Protein AF-A0A358DGP2-F1 (afdb_monomer_lite)

Foldseek 3Di:
DPVVVVVVVVVVVVVVVVVVVPPPPPPDDPDDDPPCVVVVVVVVLVCQCVQQDDPVVRAGAQDPPHDQPDDDDPDDPPDDDDGRDGHHDPVVRVVSVD

Structure (mmCIF, N/CA/C/O backbone):
data_AF-A0A358DGP2-F1
#
_entry.id   AF-A0A358DGP2-F1
#
loop_
_atom_site.group_PDB
_atom_site.id
_atom_site.type_symbol
_atom_site.label_atom_id
_atom_site.label_alt_id
_atom_site.label_comp_id
_atom_site.label_asym_id
_atom_site.label_entity_id
_atom_site.label_seq_id
_atom_site.pdbx_PDB_ins_code
_atom_site.Cartn_x
_atom_site.Cartn_y
_atom_site.Cartn_z
_atom_site.occupancy
_atom_site.B_iso_or_equiv
_atom_site.auth_seq_id
_atom_site.auth_comp_id
_atom_site.auth_asym_id
_atom_site.auth_atom_id
_atom_site.pdbx_PDB_model_num
ATOM 1 N N . MET A 1 1 ? 49.642 -39.350 -5.162 1.00 51.91 1 MET A N 1
ATOM 2 C CA . MET A 1 1 ? 48.188 -39.032 -5.119 1.00 51.91 1 MET A CA 1
ATOM 3 C C . MET A 1 1 ? 47.836 -37.687 -4.442 1.00 51.91 1 MET A C 1
ATOM 5 O O . MET A 1 1 ? 46.680 -37.476 -4.101 1.00 51.91 1 MET A O 1
ATOM 9 N N . VAL A 1 2 ? 48.774 -36.735 -4.297 1.00 51.66 2 VAL A N 1
ATOM 10 C CA . VAL A 1 2 ? 48.558 -35.480 -3.531 1.00 51.66 2 VAL A CA 1
ATOM 11 C C . VAL A 1 2 ? 48.097 -34.295 -4.407 1.00 51.66 2 VAL A C 1
ATOM 13 O O . VAL A 1 2 ? 47.393 -33.412 -3.926 1.00 51.66 2 VAL A O 1
ATOM 16 N N . GLY A 1 3 ? 48.411 -34.291 -5.710 1.00 55.38 3 GLY A N 1
ATOM 17 C CA . GLY A 1 3 ? 48.096 -33.171 -6.616 1.00 55.38 3 GLY A CA 1
ATOM 18 C C . GLY A 1 3 ? 46.615 -33.029 -6.997 1.00 55.38 3 GLY A C 1
ATOM 19 O O . GLY A 1 3 ? 46.114 -31.915 -7.101 1.00 55.38 3 GLY A O 1
ATOM 20 N N . LYS A 1 4 ? 45.879 -34.145 -7.121 1.00 56.41 4 LYS A N 1
ATOM 21 C CA . LYS A 1 4 ? 44.452 -34.129 -7.503 1.00 56.41 4 LYS A CA 1
ATOM 22 C C . LYS A 1 4 ? 43.557 -33.508 -6.420 1.00 56.41 4 LYS A C 1
ATOM 24 O O . LYS A 1 4 ? 42.606 -32.810 -6.747 1.00 56.41 4 LYS A O 1
ATOM 29 N N . LYS A 1 5 ? 43.900 -33.696 -5.136 1.00 55.59 5 LYS A N 1
ATOM 30 C CA . LYS A 1 5 ? 43.179 -33.086 -4.002 1.00 55.59 5 LYS A CA 1
ATOM 31 C C . LYS A 1 5 ? 43.380 -31.568 -3.937 1.00 55.59 5 LYS A C 1
ATOM 33 O O . LYS A 1 5 ? 42.425 -30.856 -3.662 1.00 55.59 5 LYS A O 1
ATOM 38 N N . LYS A 1 6 ? 44.584 -31.065 -4.246 1.00 57.31 6 LYS A N 1
ATOM 39 C CA . LYS A 1 6 ? 44.867 -29.617 -4.259 1.00 57.31 6 LYS A CA 1
ATOM 40 C C . LYS A 1 6 ? 44.131 -28.887 -5.392 1.00 57.31 6 LYS A C 1
ATOM 42 O O . LYS A 1 6 ? 43.594 -27.814 -5.156 1.00 57.31 6 LYS A O 1
ATOM 47 N N . ILE A 1 7 ? 44.043 -29.500 -6.576 1.00 63.62 7 ILE A N 1
ATOM 48 C CA . ILE A 1 7 ? 43.280 -28.972 -7.723 1.00 63.62 7 ILE A CA 1
ATOM 49 C C . ILE A 1 7 ? 41.772 -28.937 -7.441 1.00 63.62 7 ILE A C 1
ATOM 51 O O . ILE A 1 7 ? 41.120 -27.942 -7.741 1.00 63.62 7 ILE A O 1
ATOM 55 N N . LEU A 1 8 ? 41.223 -29.981 -6.813 1.00 60.59 8 LEU A N 1
ATOM 56 C CA . LEU A 1 8 ? 39.793 -30.040 -6.501 1.00 60.59 8 LEU A CA 1
ATOM 57 C C . LEU A 1 8 ? 39.377 -28.992 -5.453 1.00 60.59 8 LEU A C 1
ATOM 59 O O . LEU A 1 8 ? 38.315 -28.391 -5.577 1.00 60.59 8 LEU A O 1
ATOM 63 N N . ILE A 1 9 ? 40.237 -28.729 -4.462 1.00 61.69 9 ILE A N 1
ATOM 64 C CA . ILE A 1 9 ? 40.011 -27.678 -3.456 1.00 61.69 9 ILE A CA 1
ATOM 65 C C . ILE A 1 9 ? 40.049 -26.287 -4.106 1.00 61.69 9 ILE A C 1
ATOM 67 O O . ILE A 1 9 ? 39.214 -25.444 -3.791 1.00 61.69 9 ILE A O 1
ATOM 71 N N . PHE A 1 10 ? 40.962 -26.054 -5.054 1.00 60.34 10 PHE A N 1
ATOM 72 C CA . PHE A 1 10 ? 41.069 -24.766 -5.748 1.00 60.34 10 PHE A CA 1
ATOM 73 C C . PHE A 1 10 ? 39.831 -24.454 -6.602 1.00 60.34 10 PHE A C 1
ATOM 75 O O . PHE A 1 10 ? 39.354 -23.322 -6.597 1.00 60.34 10 PHE A O 1
ATOM 82 N N . ILE A 1 11 ? 39.268 -25.462 -7.280 1.00 62.66 11 ILE A N 1
ATOM 83 C CA . ILE A 1 11 ? 38.046 -25.314 -8.088 1.00 62.66 11 ILE A CA 1
ATOM 84 C C . ILE A 1 11 ? 36.840 -24.963 -7.204 1.00 62.66 11 ILE A C 1
ATOM 86 O O . ILE A 1 11 ? 36.066 -24.085 -7.568 1.00 62.66 11 ILE A O 1
ATOM 90 N N . PHE A 1 12 ? 36.715 -25.587 -6.028 1.00 59.91 12 PHE A N 1
ATOM 91 C CA . PHE A 1 12 ? 35.608 -25.331 -5.095 1.00 59.91 12 PHE A CA 1
ATOM 92 C C . PHE A 1 12 ? 35.647 -23.923 -4.478 1.00 59.91 12 PHE A C 1
ATOM 94 O O . PHE A 1 12 ? 34.606 -23.313 -4.243 1.00 59.91 12 PHE A O 1
ATOM 101 N N . VAL A 1 13 ? 36.846 -23.384 -4.236 1.00 61.31 13 VAL A N 1
ATOM 102 C CA . VAL A 1 13 ? 37.020 -22.007 -3.744 1.00 61.31 13 VAL A CA 1
ATOM 103 C C . VAL A 1 13 ? 36.701 -20.987 -4.842 1.00 61.31 13 VAL A C 1
ATOM 105 O O . VAL A 1 13 ? 36.094 -19.952 -4.569 1.00 61.31 13 VAL A O 1
ATOM 108 N N . PHE A 1 14 ? 37.049 -21.289 -6.096 1.00 58.56 14 PHE A N 1
ATOM 109 C CA . PHE A 1 14 ? 36.809 -20.386 -7.224 1.00 58.56 14 PHE A CA 1
ATOM 110 C C . PHE A 1 14 ? 35.324 -20.305 -7.615 1.00 58.56 14 PHE A C 1
ATOM 112 O O . PHE A 1 14 ? 34.827 -19.219 -7.911 1.00 58.56 14 PHE A O 1
ATOM 119 N N . THR A 1 15 ? 34.579 -21.415 -7.550 1.00 60.31 15 THR A N 1
ATOM 120 C CA . THR A 1 15 ? 33.123 -21.407 -7.781 1.00 60.31 15 THR A CA 1
ATOM 121 C C . THR A 1 15 ? 32.346 -20.717 -6.658 1.00 60.31 15 THR A C 1
ATOM 123 O O . THR A 1 15 ? 31.344 -20.062 -6.940 1.00 60.31 15 THR A O 1
ATOM 126 N N . GLY A 1 16 ? 32.825 -20.778 -5.409 1.00 58.03 16 GLY A N 1
ATOM 127 C CA . GLY A 1 16 ? 32.238 -20.031 -4.289 1.00 58.03 16 GLY A CA 1
ATOM 128 C C . GLY A 1 16 ? 32.374 -18.508 -4.427 1.00 58.03 16 GLY A C 1
ATOM 129 O O . GLY A 1 16 ? 31.443 -17.776 -4.103 1.00 58.03 16 GLY A O 1
ATOM 130 N N . LEU A 1 17 ? 33.495 -18.023 -4.974 1.00 56.69 17 LEU A N 1
ATOM 131 C CA . LEU A 1 17 ? 33.733 -16.591 -5.211 1.00 56.69 17 LEU A CA 1
ATOM 132 C C . LEU A 1 17 ? 32.914 -16.026 -6.382 1.00 56.69 17 LEU A C 1
ATOM 134 O O . LEU A 1 17 ? 32.479 -14.877 -6.316 1.00 56.69 17 LEU A O 1
ATOM 138 N N . LEU A 1 18 ? 32.648 -16.826 -7.421 1.00 55.59 18 LEU A N 1
ATOM 139 C CA . LEU A 1 18 ? 31.791 -16.408 -8.538 1.00 55.59 18 LEU A CA 1
ATOM 140 C C . LEU A 1 18 ? 30.307 -16.287 -8.152 1.00 55.59 18 LEU A C 1
ATOM 142 O O . LEU A 1 18 ? 29.593 -15.489 -8.755 1.00 55.59 18 LEU A O 1
ATOM 146 N N . PHE A 1 19 ? 29.838 -17.018 -7.136 1.00 51.09 19 PHE A N 1
ATOM 147 C CA . PHE A 1 19 ? 28.432 -16.972 -6.716 1.00 51.09 19 PHE A CA 1
ATOM 148 C C . PHE A 1 19 ? 28.085 -15.742 -5.853 1.00 51.09 19 PHE A C 1
ATOM 150 O O . PHE A 1 19 ? 26.931 -15.320 -5.808 1.00 51.09 19 PHE A O 1
ATOM 157 N N . CYS A 1 20 ? 29.074 -15.103 -5.219 1.00 51.06 20 CYS A N 1
ATOM 158 C CA . CYS A 1 20 ? 28.845 -13.919 -4.381 1.00 51.06 20 CYS A CA 1
ATOM 159 C C . CYS A 1 20 ? 28.652 -12.616 -5.179 1.00 51.06 20 CYS A C 1
ATOM 161 O O . CYS A 1 20 ? 28.083 -11.662 -4.655 1.00 51.06 20 CYS A O 1
ATOM 163 N N . ALA A 1 21 ? 29.090 -12.556 -6.441 1.00 54.75 21 ALA A N 1
ATOM 164 C CA . ALA A 1 21 ? 29.024 -11.331 -7.244 1.00 54.75 21 ALA A CA 1
ATOM 165 C C . ALA A 1 21 ? 27.659 -11.096 -7.929 1.00 54.75 21 ALA A C 1
ATOM 167 O O . ALA A 1 21 ? 27.406 -9.996 -8.413 1.00 54.75 21 ALA A O 1
ATOM 168 N N . GLY A 1 22 ? 26.773 -12.099 -7.971 1.00 54.75 22 GLY A N 1
ATOM 169 C CA . GLY A 1 22 ? 25.495 -12.016 -8.695 1.00 54.75 22 GLY A CA 1
ATOM 170 C C . GLY A 1 22 ? 24.347 -11.327 -7.947 1.00 54.75 22 GLY A C 1
ATOM 171 O O . GLY A 1 22 ? 23.372 -10.941 -8.579 1.00 54.75 22 GLY A O 1
ATOM 172 N N . ASN A 1 23 ? 24.454 -11.152 -6.623 1.00 53.25 23 ASN A N 1
ATOM 173 C CA . ASN A 1 23 ? 23.349 -10.681 -5.771 1.00 53.25 23 ASN A CA 1
ATOM 174 C C . ASN A 1 23 ? 23.641 -9.364 -5.036 1.00 53.25 23 ASN A C 1
ATOM 176 O O . ASN A 1 23 ? 22.975 -9.040 -4.053 1.00 53.25 23 ASN A O 1
ATOM 180 N N . ALA A 1 24 ? 24.610 -8.572 -5.500 1.00 56.25 24 ALA A N 1
ATOM 181 C CA . ALA A 1 24 ? 24.695 -7.178 -5.082 1.00 56.25 24 ALA A CA 1
ATOM 182 C C . ALA A 1 24 ? 23.588 -6.398 -5.810 1.00 56.25 24 ALA A C 1
ATOM 184 O O . ALA A 1 24 ? 23.815 -5.807 -6.866 1.00 56.25 24 ALA A O 1
ATOM 185 N N . GLY A 1 25 ? 22.365 -6.459 -5.274 1.00 56.66 25 GLY A N 1
ATOM 186 C CA . GLY A 1 25 ? 21.262 -5.612 -5.713 1.00 56.66 25 GLY A CA 1
ATOM 187 C C . GLY A 1 25 ? 21.736 -4.162 -5.739 1.00 56.66 25 GLY A C 1
ATOM 188 O O . GLY A 1 25 ? 22.202 -3.642 -4.727 1.00 56.66 25 GLY A O 1
ATOM 189 N N . VAL A 1 26 ? 21.691 -3.541 -6.918 1.00 59.31 26 VAL A N 1
ATOM 190 C CA . VAL A 1 26 ? 22.155 -2.167 -7.121 1.00 59.31 26 VAL A CA 1
ATOM 191 C C . VAL A 1 26 ? 21.366 -1.252 -6.179 1.00 59.31 26 VAL A C 1
ATOM 193 O O . VAL A 1 26 ? 20.143 -1.163 -6.319 1.00 59.31 26 VAL A O 1
ATOM 196 N N . PRO A 1 27 ? 22.015 -0.565 -5.221 1.00 53.19 27 PRO A N 1
ATOM 197 C CA . PRO A 1 27 ? 21.309 0.339 -4.334 1.00 53.19 27 PRO A CA 1
ATOM 198 C C . PRO A 1 27 ? 20.833 1.551 -5.141 1.00 53.19 27 PRO A C 1
ATOM 200 O O . PRO A 1 27 ? 21.636 2.327 -5.650 1.00 53.19 27 PRO A O 1
ATOM 203 N N . GLY A 1 28 ? 19.510 1.693 -5.258 1.00 58.72 28 GLY A N 1
ATOM 204 C CA . GLY A 1 28 ? 18.830 2.947 -5.585 1.00 58.72 28 GLY A CA 1
ATOM 205 C C . GLY A 1 28 ? 19.286 3.631 -6.873 1.00 58.72 28 GLY A C 1
ATOM 206 O O . GLY A 1 28 ? 19.788 4.754 -6.833 1.00 58.72 28 GLY A O 1
ATOM 207 N N . LYS A 1 29 ? 19.064 3.003 -8.031 1.00 54.88 29 LYS A N 1
ATOM 208 C CA . LYS A 1 29 ? 19.198 3.706 -9.311 1.00 54.88 29 LYS A CA 1
ATOM 209 C C . LYS A 1 29 ? 18.054 4.724 -9.419 1.00 54.88 29 LYS A C 1
ATOM 211 O O . LYS A 1 29 ? 16.905 4.341 -9.621 1.00 54.88 29 LYS A O 1
ATOM 216 N N . LYS A 1 30 ? 18.347 6.015 -9.226 1.00 56.28 30 LYS A N 1
ATOM 217 C CA . LYS A 1 30 ? 17.381 7.091 -9.491 1.00 56.28 30 LYS A CA 1
ATOM 218 C C . LYS A 1 30 ? 17.069 7.073 -10.988 1.00 56.28 30 LYS A C 1
ATOM 220 O O . LYS A 1 30 ? 17.985 7.175 -11.797 1.00 56.28 30 LYS A O 1
ATOM 225 N N . VAL A 1 31 ? 15.803 6.882 -11.346 1.00 62.25 31 VAL A N 1
ATOM 226 C CA . VAL A 1 31 ? 15.364 6.904 -12.744 1.00 62.25 31 VAL A CA 1
ATOM 227 C C . VAL A 1 31 ? 15.343 8.365 -13.203 1.00 62.25 31 VAL A C 1
ATOM 229 O O . VAL A 1 31 ? 14.669 9.192 -12.591 1.00 62.25 31 VAL A O 1
ATOM 232 N N . GLU A 1 32 ? 16.135 8.708 -14.222 1.00 69.56 32 GLU A N 1
ATOM 233 C CA . GLU A 1 32 ? 16.189 10.071 -14.769 1.00 69.56 32 GLU A CA 1
ATOM 234 C C . GLU A 1 32 ? 14.872 10.429 -15.477 1.00 69.56 32 GLU A C 1
ATOM 236 O O . GLU A 1 32 ? 14.268 9.594 -16.143 1.00 69.56 32 GLU A O 1
ATOM 241 N N . GLY A 1 33 ? 14.404 11.667 -15.290 1.00 66.56 33 GLY A N 1
ATOM 242 C CA . GLY A 1 33 ? 12.976 12.012 -15.322 1.00 66.56 33 GLY A CA 1
ATOM 243 C C . GLY A 1 33 ? 12.273 12.185 -16.675 1.00 66.56 33 GLY A C 1
ATOM 244 O O . GLY A 1 33 ? 11.055 12.299 -16.667 1.00 66.56 33 GLY A O 1
ATOM 245 N N . ILE A 1 34 ? 12.972 12.234 -17.814 1.00 72.25 34 ILE A N 1
ATOM 246 C CA . ILE A 1 34 ? 12.348 12.48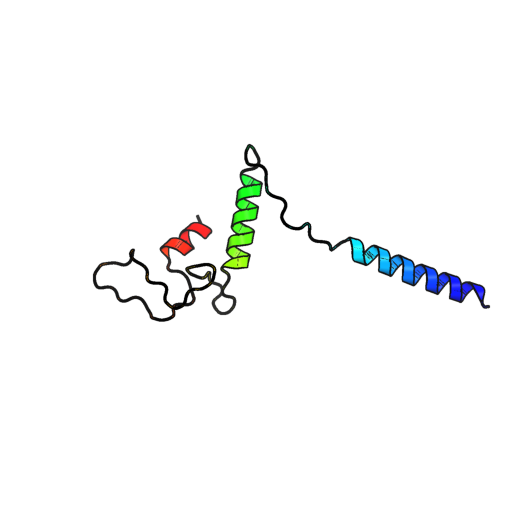9 -19.131 1.00 72.25 34 ILE A CA 1
ATOM 247 C C . ILE A 1 34 ? 12.524 11.263 -20.031 1.00 72.25 34 ILE A C 1
ATOM 249 O O . ILE A 1 34 ? 13.657 10.847 -20.274 1.00 72.25 34 ILE A O 1
ATOM 253 N N . GLY A 1 35 ? 11.419 10.694 -20.530 1.00 82.00 35 GLY A N 1
ATOM 254 C CA . GLY A 1 35 ? 11.412 9.530 -21.429 1.00 82.00 35 GLY A CA 1
ATOM 255 C C . GLY A 1 35 ? 11.492 8.166 -20.731 1.00 82.00 35 GLY A C 1
ATOM 256 O O . GLY A 1 35 ? 11.585 7.138 -21.401 1.00 82.00 35 GLY A O 1
ATOM 257 N N . ASN A 1 36 ? 11.469 8.145 -19.394 1.00 90.56 36 ASN A N 1
ATOM 258 C CA . ASN A 1 36 ? 11.560 6.933 -18.573 1.00 90.56 36 ASN A CA 1
ATOM 259 C C . ASN A 1 36 ? 10.313 6.719 -17.699 1.00 90.56 36 ASN A C 1
ATOM 261 O O . ASN A 1 36 ? 10.377 6.049 -16.668 1.00 90.56 36 ASN A O 1
ATOM 265 N N . GLU A 1 37 ? 9.165 7.265 -18.091 1.00 92.50 37 GLU A N 1
ATOM 266 C CA . GLU A 1 37 ? 7.937 7.318 -17.287 1.00 92.50 37 GLU A CA 1
ATOM 267 C C . GLU A 1 37 ? 7.505 5.924 -16.819 1.00 92.50 37 GLU A C 1
ATOM 269 O O . GLU A 1 37 ? 7.156 5.736 -15.657 1.00 92.50 37 GLU A O 1
ATOM 274 N N . LYS A 1 38 ? 7.627 4.915 -17.691 1.00 93.81 38 LYS A N 1
ATOM 275 C CA . LYS A 1 38 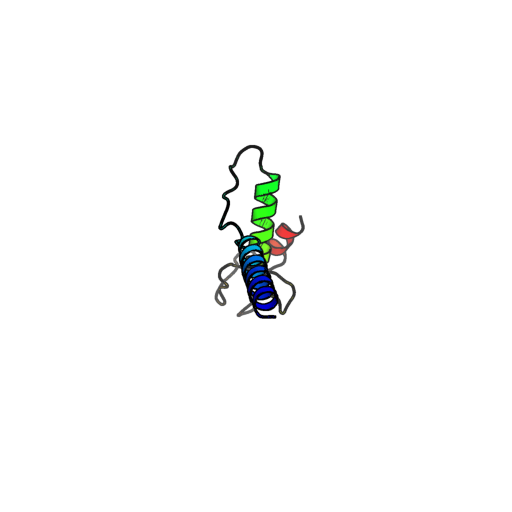? 7.349 3.515 -17.341 1.00 93.81 38 LYS A CA 1
ATOM 276 C C . LYS A 1 38 ? 8.254 3.005 -16.215 1.00 93.81 38 LYS A C 1
ATOM 278 O O . LYS A 1 38 ? 7.784 2.323 -15.314 1.00 93.81 38 LYS A O 1
ATOM 283 N N . GLN A 1 39 ? 9.551 3.299 -16.280 1.00 94.44 39 GLN A N 1
ATOM 284 C CA . GLN A 1 39 ? 10.522 2.851 -15.276 1.00 94.44 39 GLN A CA 1
ATOM 285 C C . GLN A 1 39 ? 10.297 3.576 -13.945 1.00 94.44 39 GLN A C 1
ATOM 287 O O . GLN A 1 39 ? 10.449 2.978 -12.884 1.00 94.44 39 GLN A O 1
ATOM 292 N N . ILE A 1 40 ? 9.897 4.850 -14.001 1.00 93.62 40 ILE A N 1
ATOM 293 C CA . ILE A 1 40 ? 9.503 5.626 -12.822 1.00 93.62 40 ILE A CA 1
ATOM 294 C C . ILE A 1 40 ? 8.247 5.014 -12.194 1.00 93.62 40 ILE A C 1
ATOM 296 O O . ILE A 1 40 ? 8.232 4.782 -10.988 1.00 93.62 40 ILE A O 1
ATOM 300 N N . ALA A 1 41 ? 7.223 4.710 -12.994 1.00 94.75 41 ALA A N 1
ATOM 301 C CA . ALA A 1 41 ? 5.991 4.090 -12.517 1.00 94.75 41 ALA A CA 1
ATOM 302 C C . ALA A 1 41 ? 6.251 2.716 -11.879 1.00 94.75 41 ALA A C 1
ATOM 304 O O . ALA A 1 41 ? 5.775 2.461 -10.777 1.00 94.75 41 ALA A O 1
ATOM 305 N N . ASP A 1 42 ? 7.067 1.870 -12.514 1.00 95.88 42 ASP A N 1
ATOM 306 C CA . ASP A 1 42 ? 7.467 0.561 -11.983 1.00 95.88 42 ASP A CA 1
ATOM 307 C C . ASP A 1 42 ? 8.239 0.684 -10.659 1.00 95.88 42 ASP A C 1
ATOM 309 O O . ASP A 1 42 ? 7.958 -0.023 -9.687 1.00 95.88 42 ASP A O 1
ATOM 313 N N . PHE A 1 43 ? 9.158 1.652 -10.577 1.00 95.25 43 PHE A N 1
ATOM 314 C CA . PHE A 1 43 ? 9.887 1.958 -9.349 1.00 95.25 43 PHE A CA 1
ATOM 315 C C . PHE A 1 43 ? 8.956 2.447 -8.231 1.00 95.25 43 PHE A C 1
ATOM 317 O O . PHE A 1 43 ? 9.111 2.027 -7.082 1.00 95.25 43 PHE A O 1
ATOM 324 N N . ILE A 1 44 ? 7.999 3.329 -8.540 1.00 95.94 44 ILE A N 1
ATOM 325 C CA . ILE A 1 44 ? 7.015 3.825 -7.569 1.00 95.94 44 ILE A CA 1
ATOM 326 C C . ILE A 1 44 ? 6.142 2.670 -7.091 1.00 95.94 44 ILE A C 1
ATOM 328 O O . ILE A 1 44 ? 6.073 2.448 -5.886 1.00 95.94 44 ILE A O 1
ATOM 332 N N . LEU A 1 45 ? 5.541 1.906 -8.005 1.00 97.31 45 LEU A N 1
ATOM 333 C CA . LEU A 1 45 ? 4.668 0.782 -7.674 1.00 97.31 45 LEU A CA 1
ATOM 334 C C . LEU A 1 45 ? 5.395 -0.240 -6.796 1.00 97.31 45 LEU A C 1
ATOM 336 O O . LEU A 1 45 ? 4.911 -0.584 -5.721 1.00 97.31 45 LEU A O 1
ATOM 340 N N . THR A 1 46 ? 6.600 -0.653 -7.196 1.00 97.31 46 THR A N 1
ATOM 341 C CA . THR A 1 46 ? 7.417 -1.602 -6.424 1.00 97.31 46 TH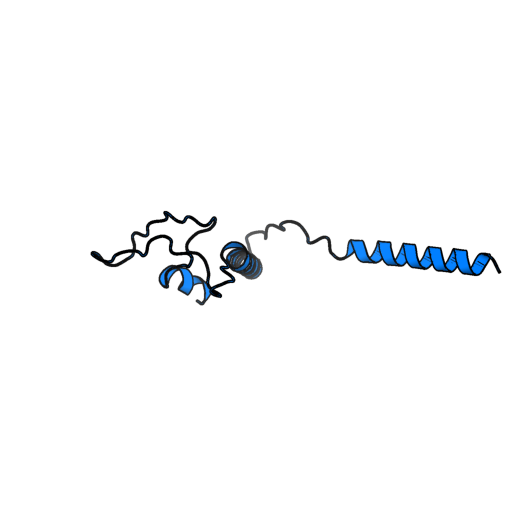R A CA 1
ATOM 342 C C . THR A 1 46 ? 7.696 -1.088 -5.013 1.00 97.31 46 THR A C 1
ATOM 344 O O . THR A 1 46 ? 7.624 -1.848 -4.048 1.00 97.31 46 THR A O 1
ATOM 347 N N . ASN A 1 47 ? 8.006 0.202 -4.859 1.00 97.25 47 ASN A N 1
ATOM 348 C CA . ASN A 1 47 ? 8.256 0.773 -3.538 1.00 97.25 47 ASN A CA 1
ATOM 349 C C . ASN A 1 47 ? 6.983 0.963 -2.716 1.00 97.25 47 ASN A C 1
ATOM 351 O O . ASN A 1 47 ? 7.044 0.751 -1.510 1.00 97.25 47 ASN A O 1
ATOM 355 N N . VAL A 1 48 ? 5.860 1.336 -3.330 1.00 97.38 48 VAL A N 1
ATOM 356 C CA . VAL A 1 48 ? 4.568 1.440 -2.641 1.00 97.38 48 VAL A CA 1
ATOM 357 C C . VAL A 1 48 ? 4.184 0.077 -2.084 1.00 97.38 48 VAL A C 1
ATOM 359 O O . VAL A 1 48 ? 3.990 -0.027 -0.879 1.00 97.38 48 VAL A O 1
ATOM 362 N N . ILE A 1 49 ? 4.194 -0.975 -2.909 1.00 97.50 49 ILE A N 1
ATOM 363 C CA . ILE A 1 49 ? 3.916 -2.336 -2.438 1.00 97.50 49 ILE A CA 1
ATOM 364 C C . ILE A 1 49 ? 4.894 -2.718 -1.324 1.00 97.50 49 ILE A C 1
ATOM 366 O O . ILE A 1 49 ? 4.473 -3.060 -0.231 1.00 97.50 49 ILE A O 1
ATOM 370 N N . ARG A 1 50 ? 6.206 -2.570 -1.532 1.00 97.62 50 ARG A N 1
ATOM 371 C CA . ARG A 1 50 ? 7.213 -2.980 -0.538 1.00 97.62 50 ARG A CA 1
ATOM 372 C C . ARG A 1 50 ? 7.119 -2.240 0.803 1.00 97.62 50 ARG A C 1
ATOM 374 O O . ARG A 1 50 ? 7.469 -2.814 1.828 1.00 97.62 50 ARG A O 1
ATOM 381 N N . LEU A 1 51 ? 6.788 -0.951 0.793 1.00 98.00 51 LEU A N 1
ATOM 382 C CA . LEU A 1 51 ? 6.796 -0.115 1.998 1.00 98.00 51 LEU A CA 1
ATOM 383 C C . LEU A 1 51 ? 5.455 -0.149 2.734 1.00 98.00 51 LEU A C 1
ATOM 385 O O . LEU A 1 51 ? 5.454 -0.077 3.957 1.00 98.00 51 LEU A O 1
ATOM 389 N N . TYR A 1 52 ? 4.341 -0.244 2.008 1.00 97.81 52 TYR A N 1
ATOM 390 C CA . TYR A 1 52 ? 2.999 -0.151 2.581 1.00 97.81 52 TYR A CA 1
ATOM 391 C C . TYR A 1 52 ? 2.337 -1.514 2.815 1.00 97.81 52 TYR A C 1
ATOM 393 O O . TYR A 1 52 ? 1.263 -1.538 3.403 1.00 97.81 52 TYR A O 1
ATOM 401 N N . ASP A 1 53 ? 2.922 -2.631 2.371 1.00 97.31 53 ASP A N 1
ATOM 402 C CA . ASP A 1 53 ? 2.343 -3.966 2.573 1.00 97.31 53 ASP A CA 1
ATOM 403 C C . ASP A 1 53 ? 2.062 -4.271 4.052 1.00 97.31 53 ASP A C 1
ATOM 405 O O . ASP A 1 53 ? 2.899 -4.036 4.930 1.00 97.31 53 ASP A O 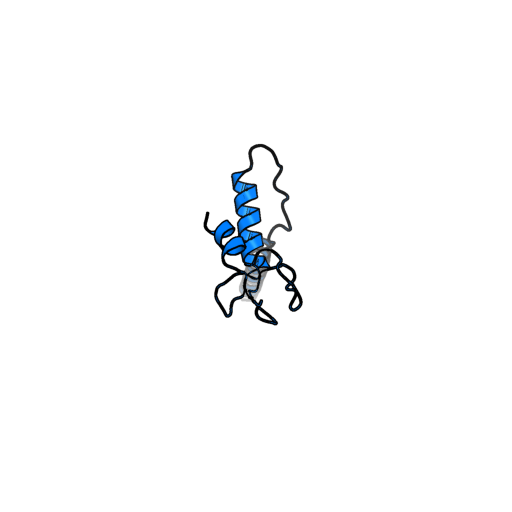1
ATOM 409 N N . VAL A 1 54 ? 0.872 -4.814 4.306 1.00 96.81 54 VAL A N 1
ATOM 410 C CA . VAL A 1 54 ? 0.434 -5.359 5.592 1.00 96.81 54 VAL A CA 1
ATOM 411 C C . VAL A 1 54 ? 0.131 -6.850 5.371 1.00 96.81 54 VAL A C 1
ATOM 413 O O . VAL A 1 54 ? -1.013 -7.203 5.043 1.00 96.81 54 VAL A O 1
ATOM 416 N N . PRO A 1 55 ? 1.148 -7.728 5.501 1.00 94.50 55 PRO A N 1
ATOM 417 C CA . PRO A 1 55 ? 1.092 -9.135 5.087 1.00 94.50 55 PRO A CA 1
ATOM 418 C C . PRO A 1 55 ? -0.090 -9.930 5.653 1.00 94.50 55 PRO A C 1
ATOM 420 O O . PRO A 1 55 ? -0.634 -10.820 5.004 1.00 94.50 55 PRO A O 1
ATOM 423 N N . GLU A 1 56 ? -0.500 -9.592 6.868 1.00 95.38 56 GLU A N 1
ATOM 424 C CA . GLU A 1 56 ? -1.545 -10.235 7.657 1.00 95.38 56 GLU A CA 1
ATOM 425 C C . GLU A 1 56 ? -2.924 -10.077 7.014 1.00 95.38 56 GLU A C 1
ATOM 427 O O . GLU A 1 56 ? -3.783 -10.946 7.171 1.00 95.38 56 GLU A O 1
ATOM 432 N N . HIS A 1 57 ? -3.121 -8.985 6.272 1.00 94.62 57 HIS A N 1
ATOM 433 C CA . HIS A 1 57 ? -4.388 -8.661 5.619 1.00 94.62 57 HIS A CA 1
ATOM 434 C C . HIS A 1 57 ? -4.304 -8.755 4.093 1.00 94.62 57 HIS A C 1
ATOM 436 O O . HIS A 1 57 ? -5.343 -8.728 3.437 1.00 94.62 57 HIS A O 1
ATOM 442 N N . GLY A 1 58 ? -3.098 -8.843 3.518 1.00 95.25 58 GLY A N 1
ATOM 443 C CA . GLY A 1 58 ? -2.892 -8.736 2.069 1.00 95.25 58 GLY A CA 1
ATOM 444 C C . GLY A 1 58 ? -3.345 -7.380 1.512 1.00 95.25 58 GLY A C 1
ATOM 445 O O . GLY A 1 58 ? -3.835 -7.294 0.385 1.00 95.25 58 GLY A O 1
ATOM 446 N N . LEU A 1 59 ? -3.250 -6.332 2.333 1.00 96.69 59 LEU A N 1
ATOM 447 C CA . LEU A 1 59 ? -3.683 -4.966 2.039 1.00 96.69 59 LEU A CA 1
ATOM 448 C C . LEU A 1 59 ? -2.540 -3.988 2.315 1.00 96.69 59 LEU A C 1
ATOM 450 O O . LEU A 1 59 ? -1.526 -4.353 2.896 1.00 96.69 59 LEU A O 1
ATOM 454 N N . LEU A 1 60 ? -2.718 -2.731 1.912 1.00 97.69 60 LEU A N 1
ATOM 455 C CA . LEU A 1 60 ? -1.727 -1.675 2.122 1.00 97.69 60 LEU A CA 1
ATOM 456 C C . LEU A 1 60 ? -2.114 -0.794 3.309 1.00 97.69 60 LEU A C 1
ATOM 458 O O . LEU A 1 60 ? -3.304 -0.539 3.504 1.00 97.69 60 LEU A O 1
ATOM 462 N N . SER A 1 61 ? -1.139 -0.297 4.066 1.00 97.06 61 SER A N 1
ATOM 463 C CA . SER A 1 61 ? -1.328 0.667 5.151 1.00 97.06 61 SER A CA 1
ATOM 464 C C . SER A 1 61 ? -1.765 2.041 4.628 1.00 97.06 61 SER A C 1
ATOM 466 O O . SER A 1 61 ? -1.550 2.385 3.469 1.00 97.06 61 SER A O 1
ATOM 468 N N . GLU A 1 62 ? -2.392 2.853 5.485 1.00 96.31 62 GLU A N 1
ATOM 469 C CA . GLU A 1 62 ? -2.809 4.221 5.125 1.00 96.31 62 GLU A CA 1
ATOM 470 C C . GLU A 1 62 ? -1.608 5.164 4.933 1.00 96.31 62 GLU A C 1
ATOM 472 O O . GLU A 1 62 ? -1.626 6.045 4.077 1.00 96.31 62 GLU A O 1
ATOM 477 N N . THR A 1 63 ? -0.546 4.983 5.722 1.00 95.69 63 THR A N 1
ATOM 478 C CA . THR A 1 63 ? 0.653 5.828 5.689 1.00 95.69 63 THR A CA 1
ATOM 479 C C . THR A 1 63 ? 1.925 4.998 5.812 1.00 95.69 63 THR A C 1
ATOM 481 O O . THR A 1 63 ? 1.943 3.950 6.465 1.00 95.69 63 THR A O 1
ATOM 484 N N . TYR A 1 64 ? 3.020 5.526 5.263 1.00 96.38 64 TYR A N 1
ATOM 485 C CA . TYR A 1 64 ? 4.368 5.053 5.553 1.00 96.38 64 TYR A CA 1
ATOM 486 C C . TYR A 1 64 ? 5.244 6.186 6.120 1.00 96.38 64 TYR A C 1
ATOM 488 O O . TYR A 1 64 ? 5.359 7.234 5.480 1.00 96.38 64 TYR A O 1
ATOM 496 N N . PRO A 1 65 ? 5.926 5.985 7.265 1.00 95.94 65 PRO A N 1
ATOM 497 C CA . PRO A 1 65 ? 5.773 4.854 8.182 1.00 95.94 65 PRO A CA 1
ATOM 498 C C . PRO A 1 65 ? 4.353 4.749 8.763 1.00 95.94 65 PRO A C 1
ATOM 500 O O . PRO A 1 65 ? 3.567 5.699 8.700 1.00 95.94 65 PRO A O 1
ATOM 503 N N . ILE A 1 66 ? 4.024 3.586 9.326 1.00 93.31 66 ILE A N 1
ATOM 504 C CA . ILE A 1 66 ? 2.718 3.349 9.950 1.00 93.31 66 ILE A CA 1
ATOM 505 C C . ILE A 1 66 ? 2.541 4.307 11.133 1.00 93.31 66 ILE A C 1
ATOM 507 O O . ILE A 1 66 ? 3.399 4.381 12.015 1.00 93.31 66 ILE A O 1
ATOM 511 N N . ASN A 1 67 ? 1.413 5.017 11.160 1.00 92.19 67 ASN A N 1
ATOM 512 C CA . ASN A 1 67 ? 1.027 5.896 12.259 1.00 92.19 67 ASN A CA 1
ATOM 513 C C . ASN A 1 67 ? -0.310 5.426 12.873 1.00 92.19 67 ASN A C 1
ATOM 515 O O . ASN A 1 67 ? -1.367 5.697 12.301 1.00 92.19 67 ASN A O 1
ATOM 519 N N . PRO A 1 68 ? -0.293 4.761 14.045 1.00 86.69 68 PRO A N 1
ATOM 520 C CA . PRO A 1 68 ? -1.502 4.254 14.705 1.00 86.69 68 PRO A CA 1
ATOM 521 C C . PRO A 1 68 ? -2.505 5.339 15.120 1.00 86.69 68 PRO A C 1
ATOM 523 O O . PRO A 1 68 ? -3.694 5.050 15.268 1.00 86.69 68 PRO A O 1
ATOM 526 N N . ASP A 1 69 ? -2.023 6.571 15.302 1.00 91.00 69 ASP A N 1
ATOM 527 C CA . ASP A 1 69 ? -2.808 7.735 15.722 1.00 91.00 69 ASP A CA 1
ATOM 528 C C . ASP A 1 69 ? -3.200 8.629 14.532 1.00 91.00 69 ASP A C 1
ATOM 530 O O . ASP A 1 69 ? -3.696 9.746 14.717 1.00 91.00 69 ASP A O 1
ATOM 534 N N . HIS A 1 70 ? -2.972 8.160 13.299 1.00 91.75 70 HIS A N 1
ATOM 535 C CA . HIS A 1 70 ? -3.350 8.885 12.093 1.00 91.75 70 HIS A CA 1
ATOM 536 C C . HIS A 1 70 ? -4.863 9.123 12.056 1.00 91.75 70 HIS A C 1
ATOM 538 O O . HIS A 1 70 ? -5.649 8.194 12.238 1.00 91.75 70 HIS A O 1
ATOM 544 N N . LYS A 1 71 ? -5.273 10.369 11.797 1.00 92.25 71 LYS A N 1
ATOM 545 C CA . LYS A 1 71 ? -6.677 10.759 11.635 1.00 92.25 71 LYS A CA 1
ATOM 546 C C . LYS A 1 71 ? -6.927 11.236 10.214 1.00 92.25 71 LYS A C 1
ATOM 548 O O . LYS A 1 71 ? -6.238 12.141 9.747 1.00 92.25 71 LYS A O 1
ATOM 553 N N . VAL A 1 72 ? -7.940 10.667 9.574 1.00 92.75 72 VAL A N 1
ATOM 554 C CA . VAL A 1 72 ? -8.355 11.047 8.223 1.00 92.75 72 VAL A CA 1
ATOM 555 C C . VAL A 1 72 ? -9.413 12.149 8.268 1.00 92.75 72 VAL A C 1
ATOM 557 O O . VAL A 1 72 ? -10.210 12.230 9.203 1.00 92.75 72 VAL A O 1
ATOM 560 N N . ASN A 1 73 ? -9.425 13.010 7.253 1.00 93.50 73 ASN A N 1
ATOM 561 C CA . ASN A 1 73 ? -10.327 14.164 7.150 1.00 93.50 73 ASN A CA 1
ATOM 562 C C . ASN A 1 73 ? -11.286 14.090 5.947 1.00 93.50 73 ASN A C 1
ATOM 564 O O . ASN A 1 73 ? -11.948 15.073 5.634 1.00 93.50 73 ASN A O 1
ATOM 568 N N . TYR A 1 74 ? -11.341 12.945 5.267 1.00 94.19 74 TYR A N 1
ATOM 569 C CA . TYR A 1 74 ? -12.099 12.745 4.028 1.00 94.19 74 TYR A CA 1
ATOM 570 C C . TYR A 1 74 ? -13.289 11.787 4.185 1.00 94.19 74 TYR A C 1
ATOM 572 O O . TYR A 1 74 ? -13.946 11.445 3.204 1.00 94.19 74 TYR A O 1
ATOM 580 N N . LEU A 1 75 ? -13.566 11.318 5.405 1.00 94.25 75 LEU A N 1
ATOM 581 C CA . LEU A 1 75 ? -14.776 10.548 5.678 1.00 94.25 75 LEU A CA 1
ATOM 582 C C . LEU A 1 75 ? -15.981 11.490 5.792 1.00 94.25 75 LEU A C 1
ATOM 584 O O . LEU A 1 75 ? -15.835 12.665 6.125 1.00 94.25 75 LEU A O 1
ATOM 588 N N . ALA A 1 76 ? -17.180 10.967 5.531 1.00 94.19 76 ALA A N 1
ATOM 589 C CA . ALA A 1 76 ? -18.413 11.739 5.646 1.00 94.19 76 ALA A CA 1
ATOM 590 C C . ALA A 1 76 ? -18.583 12.324 7.060 1.00 94.19 76 ALA A C 1
ATOM 592 O O . ALA A 1 76 ? -18.204 11.699 8.055 1.00 94.19 76 ALA A O 1
ATOM 593 N N . GLU A 1 77 ? -19.182 13.509 7.156 1.00 90.81 77 GLU A N 1
ATOM 594 C CA . GLU A 1 77 ? -19.444 14.155 8.441 1.00 90.81 77 GLU A CA 1
ATOM 595 C C . GLU A 1 77 ? -20.280 13.241 9.356 1.00 90.81 77 GLU A C 1
ATOM 597 O O . GLU A 1 77 ? -21.232 12.594 8.920 1.00 90.81 77 GLU A O 1
ATOM 602 N N . GLY A 1 78 ? -19.881 13.134 10.626 1.00 87.81 78 GLY A N 1
ATOM 603 C CA . GLY A 1 78 ? -20.504 12.233 11.604 1.00 87.81 78 GLY A CA 1
ATOM 604 C C . GLY A 1 78 ? -20.026 10.775 11.553 1.00 87.81 78 GLY A C 1
ATOM 605 O O . GLY A 1 78 ? -20.399 9.985 12.420 1.00 87.81 78 GLY A O 1
ATOM 606 N N . SER A 1 79 ? -19.176 10.397 10.595 1.00 89.00 79 SER A N 1
ATOM 607 C CA . SER A 1 79 ? -18.547 9.072 10.599 1.00 89.00 79 SER A CA 1
ATOM 608 C C . SER A 1 79 ? -17.449 8.965 11.666 1.00 89.00 79 SER A C 1
ATOM 610 O O . SER A 1 79 ? -16.738 9.922 11.971 1.00 89.00 79 SER A O 1
ATOM 612 N N . THR A 1 80 ? -17.313 7.777 12.258 1.00 87.50 80 THR A N 1
ATOM 613 C CA . THR A 1 80 ? -16.268 7.493 13.251 1.00 87.50 80 THR A CA 1
ATOM 614 C C . THR A 1 80 ? -15.159 6.679 12.600 1.00 87.50 80 THR A C 1
ATOM 616 O O . THR A 1 80 ? -15.406 5.583 12.099 1.00 87.50 80 THR A O 1
ATOM 619 N N . GLN A 1 81 ? -13.925 7.183 12.640 1.00 90.06 81 GLN A N 1
ATOM 620 C CA . GLN A 1 81 ? -12.759 6.400 12.243 1.00 90.06 81 GLN A CA 1
ATOM 621 C C . GLN A 1 81 ? -12.469 5.317 13.292 1.00 90.06 81 GLN A C 1
ATOM 623 O O . GLN A 1 81 ? -12.432 5.589 14.496 1.00 90.06 81 GLN A O 1
ATOM 628 N N . LYS A 1 82 ? -12.207 4.088 12.835 1.00 87.81 82 LYS A N 1
ATOM 629 C CA . LYS A 1 82 ? -11.755 2.997 13.703 1.00 87.81 82 LYS A CA 1
ATOM 630 C C . LYS A 1 82 ? -10.394 3.348 14.319 1.00 87.81 82 LYS A C 1
ATOM 632 O O . LYS A 1 82 ? -9.460 3.718 13.612 1.00 87.81 82 LYS A O 1
ATOM 637 N N . GLN A 1 83 ? -10.271 3.208 15.639 1.00 84.38 83 GLN A N 1
ATOM 638 C CA . GLN A 1 83 ? -8.989 3.395 16.321 1.00 84.38 83 GLN A CA 1
ATOM 639 C C . GLN A 1 83 ? -7.992 2.309 15.903 1.00 84.38 83 GLN A C 1
ATOM 641 O O . GLN A 1 83 ? -8.378 1.145 15.774 1.00 84.38 83 GLN A O 1
ATOM 646 N N . LYS A 1 84 ? -6.715 2.690 15.743 1.00 86.25 84 LYS A N 1
ATOM 647 C CA . LYS A 1 84 ? -5.609 1.787 15.379 1.00 86.25 84 LYS A CA 1
ATOM 648 C C . LYS A 1 84 ? -5.893 0.981 14.108 1.00 86.25 84 LYS A C 1
ATOM 650 O O . LYS A 1 84 ? -5.720 -0.234 14.076 1.00 86.25 84 LYS A O 1
ATOM 655 N N . GLN A 1 85 ? -6.398 1.645 13.073 1.00 89.12 85 GLN A N 1
ATOM 656 C CA . GLN A 1 85 ? -6.582 0.999 11.781 1.00 89.12 85 GLN A CA 1
ATOM 657 C C . GLN A 1 85 ? -5.214 0.705 11.153 1.00 89.12 85 GLN A C 1
ATOM 659 O O . GLN A 1 85 ? -4.398 1.606 10.995 1.00 89.12 85 GLN A O 1
ATOM 664 N N . GLU A 1 86 ? -4.971 -0.560 10.820 1.00 92.12 86 GLU A N 1
ATOM 665 C CA . GLU A 1 86 ? -3.687 -1.021 10.271 1.00 92.12 86 GLU A CA 1
ATOM 666 C C . GLU A 1 86 ? -3.609 -0.855 8.748 1.00 92.12 86 GLU A C 1
ATOM 668 O O . GLU A 1 86 ? -2.526 -0.696 8.193 1.00 92.12 86 GLU A O 1
ATOM 673 N N . VAL A 1 87 ? -4.765 -0.854 8.078 1.00 95.38 87 VAL A N 1
ATOM 674 C CA . VAL A 1 87 ? -4.891 -0.819 6.616 1.00 95.38 87 VAL A CA 1
ATOM 675 C C . VAL A 1 87 ? -5.496 0.495 6.126 1.00 95.38 87 VAL A C 1
ATOM 677 O O . VAL A 1 87 ? -6.162 1.218 6.867 1.00 95.38 87 VAL A O 1
ATOM 680 N N . SER A 1 88 ? -5.263 0.797 4.860 1.00 96.19 88 SER A N 1
ATOM 681 C CA . SER A 1 88 ? -5.773 1.979 4.179 1.00 96.19 88 SER A CA 1
ATOM 682 C C . SER A 1 88 ? -7.285 1.943 3.979 1.00 96.19 88 SER A C 1
ATOM 684 O O . SER A 1 88 ? -7.918 0.882 3.947 1.00 96.19 88 SER A O 1
ATOM 686 N N . PHE A 1 89 ? -7.883 3.122 3.835 1.00 96.00 89 PHE A N 1
ATOM 687 C CA . PHE A 1 89 ? -9.249 3.235 3.334 1.00 96.00 89 PHE A CA 1
ATOM 688 C C . PHE A 1 89 ? -9.312 2.974 1.826 1.00 96.00 89 PHE A C 1
ATOM 690 O O . PHE A 1 89 ? -8.321 3.027 1.099 1.00 96.00 89 PHE A O 1
ATOM 697 N N . LEU A 1 90 ? -10.529 2.738 1.331 1.00 95.62 90 LEU A N 1
ATOM 698 C CA . LEU A 1 90 ? -10.755 2.387 -0.069 1.00 95.62 90 LEU A CA 1
ATOM 699 C C . LEU A 1 90 ? -10.249 3.455 -1.051 1.00 95.62 90 LEU A C 1
ATOM 701 O O . LEU A 1 90 ? -9.772 3.112 -2.127 1.00 95.62 90 LEU A O 1
ATOM 705 N N . TRP A 1 91 ? -10.347 4.738 -0.696 1.00 96.00 91 TRP A N 1
ATOM 706 C CA . TRP A 1 91 ? -9.942 5.821 -1.590 1.00 96.00 91 TRP A CA 1
ATOM 707 C C . TRP A 1 91 ? -8.440 5.784 -1.930 1.00 96.00 91 TRP A C 1
ATOM 709 O O . TRP A 1 91 ? -8.131 5.626 -3.112 1.00 96.00 91 TRP A O 1
ATOM 719 N N . PRO A 1 92 ? -7.500 5.842 -0.967 1.00 96.12 92 PRO A N 1
ATOM 720 C CA . PRO A 1 92 ? -6.076 5.711 -1.280 1.00 96.12 92 PRO A CA 1
ATOM 721 C C . PRO A 1 92 ? -5.726 4.351 -1.897 1.00 96.12 92 PRO A C 1
ATOM 723 O O . PRO A 1 92 ? -4.953 4.303 -2.852 1.00 96.12 92 PRO A O 1
ATOM 726 N N . TYR A 1 93 ? -6.347 3.261 -1.432 1.00 97.12 93 TYR A N 1
ATOM 727 C CA . TYR A 1 93 ? -6.112 1.927 -1.993 1.00 97.12 93 TYR A CA 1
ATOM 728 C C . TYR A 1 93 ? -6.488 1.839 -3.482 1.00 97.12 93 TYR A C 1
ATOM 730 O O . TYR A 1 93 ? -5.769 1.233 -4.276 1.00 97.12 93 TYR A O 1
ATOM 738 N N . SER A 1 94 ? -7.579 2.497 -3.892 1.00 96.69 94 SER A N 1
ATOM 739 C CA . SER A 1 94 ? -8.042 2.484 -5.286 1.00 96.69 94 SER A CA 1
ATOM 740 C C . SER A 1 94 ? -7.026 3.060 -6.279 1.00 96.69 94 SER A C 1
ATOM 742 O O . SER A 1 94 ? -6.995 2.622 -7.427 1.00 96.69 94 SER A O 1
ATOM 744 N N . GLY A 1 95 ? -6.148 3.969 -5.840 1.00 95.81 95 GLY A N 1
ATOM 745 C CA . GLY A 1 95 ? -5.103 4.553 -6.687 1.00 95.81 95 GLY A CA 1
ATOM 746 C C . GLY A 1 95 ? -3.988 3.578 -7.076 1.00 95.81 95 GLY A C 1
ATOM 747 O O . GLY A 1 95 ? -3.225 3.863 -7.991 1.00 95.81 95 GLY A O 1
ATOM 748 N N . VAL A 1 96 ? -3.884 2.426 -6.407 1.00 95.12 96 VAL A N 1
ATOM 749 C CA . VAL A 1 96 ? -2.929 1.366 -6.775 1.00 95.12 96 VAL A CA 1
ATOM 750 C C . VAL A 1 96 ? -3.494 0.446 -7.867 1.00 95.12 96 VAL A C 1
ATOM 752 O O . VAL A 1 96 ? -2.727 -0.179 -8.593 1.00 95.12 96 VAL A O 1
ATOM 755 N N . ILE A 1 97 ? -4.824 0.364 -8.001 1.00 92.50 97 ILE A N 1
ATOM 756 C 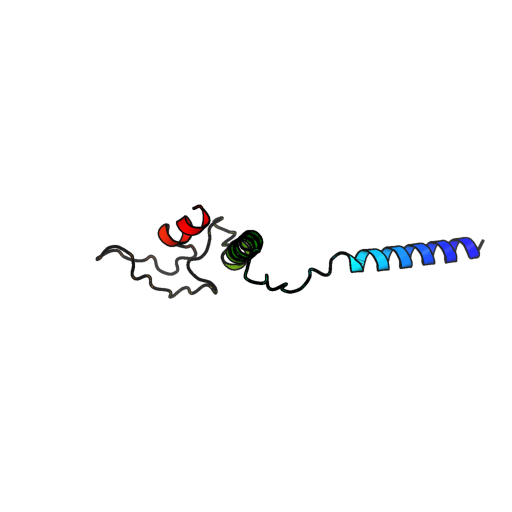CA . ILE A 1 97 ? -5.515 -0.524 -8.958 1.00 92.50 97 ILE A CA 1
ATOM 757 C C . ILE A 1 97 ? -5.807 0.177 -10.300 1.00 92.50 97 ILE A C 1
ATOM 759 O O . ILE A 1 97 ? -6.073 -0.501 -11.291 1.00 92.50 97 ILE A O 1
ATOM 763 N N . SER A 1 98 ? -5.795 1.513 -10.322 1.00 85.12 98 SER A N 1
ATOM 764 C CA . SER A 1 98 ? -6.223 2.351 -11.454 1.00 85.12 98 SER A CA 1
ATOM 765 C C . SER A 1 98 ? -5.397 2.204 -12.728 1.00 85.12 98 SER A C 1
ATOM 767 O O . SER A 1 98 ? -4.155 2.122 -12.601 1.00 85.12 98 SER A O 1
#

Secondary structure (DSSP, 8-state):
--HHHHHHHHHHHHHHHHHTTS----S--PPPSSS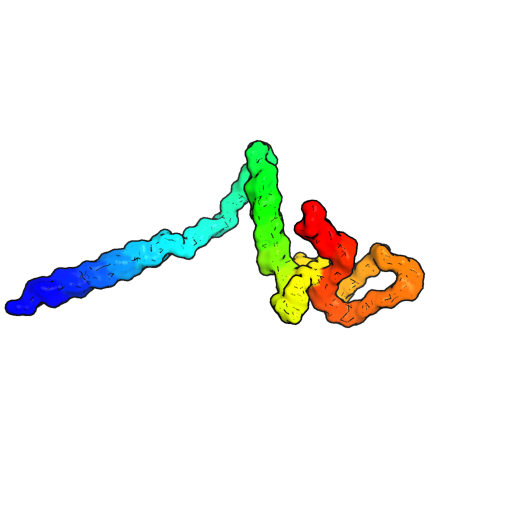-HHHHHHHHHHHHHHHHEETTTTEE-SSSS--TT---S-SPTTPPPPTT--S--HHHHHHHH-

Radius of gyration: 24.28 Å; chains: 1; bounding box: 69×53×38 Å

Sequence (98 aa):
MVGKKKILIFIFVFTGLLFCAGNAGVPGKKVEGIGNEKQIADFILTNVIRLYDVPEHGLLSETYPINPDHKVNYLAEGSTQKQKQEVSFLWPYSGVIS

pLDDT: mean 81.38, std 17.41, range [51.06, 98.0]